Protein AF-A0A7C0VZ47-F1 (afdb_monomer_lite)

Radius of gyration: 15.05 Å; chains: 1; bounding box: 28×26×45 Å

Sequence (66 aa):
MNVSLPVHKDIGIQCAGSSATAFFRTISVPEHQTLSFPGIDSKGEILKHPTALKDAYEAGRKLAAF

Structure (mmCIF, N/CA/C/O backbone):
data_AF-A0A7C0VZ47-F1
#
_entry.id   AF-A0A7C0VZ47-F1
#
loop_
_atom_site.group_PDB
_atom_site.id
_atom_site.type_symbol
_atom_site.label_atom_id
_atom_site.label_alt_id
_atom_site.label_comp_id
_atom_site.label_asym_id
_atom_site.label_entity_id
_atom_site.label_seq_id
_atom_site.pdbx_PDB_ins_code
_atom_site.Cartn_x
_atom_site.Cartn_y
_atom_site.Cartn_z
_atom_site.occupancy
_atom_site.B_iso_or_equiv
_atom_site.auth_seq_id
_atom_site.auth_comp_id
_atom_site.auth_asym_id
_atom_site.auth_atom_id
_atom_site.pdbx_PDB_model_num
ATOM 1 N N . MET A 1 1 ? 4.726 14.706 -31.737 1.00 34.88 1 MET A N 1
ATOM 2 C CA . MET A 1 1 ? 5.719 14.769 -30.644 1.00 34.88 1 MET A CA 1
ATOM 3 C C . MET A 1 1 ? 5.109 14.054 -29.456 1.00 34.88 1 MET A C 1
ATOM 5 O O . MET A 1 1 ? 4.177 14.584 -28.867 1.00 34.88 1 MET A O 1
ATOM 9 N N . ASN A 1 2 ? 5.560 12.837 -29.158 1.00 38.50 2 ASN A N 1
ATOM 10 C CA . ASN A 1 2 ? 5.074 12.091 -27.999 1.00 38.50 2 ASN A CA 1
ATOM 11 C C . ASN A 1 2 ? 6.038 12.408 -26.862 1.00 38.50 2 ASN A C 1
ATOM 13 O O . ASN A 1 2 ? 7.161 11.910 -26.842 1.00 38.50 2 ASN A O 1
ATOM 17 N N . VAL A 1 3 ? 5.638 13.326 -25.987 1.00 45.62 3 VAL A N 1
ATOM 18 C CA . VAL A 1 3 ? 6.449 13.709 -24.834 1.00 45.62 3 VAL A CA 1
ATOM 19 C C . VAL A 1 3 ? 6.237 12.649 -23.757 1.00 45.62 3 VAL A C 1
ATOM 21 O O . VAL A 1 3 ? 5.263 12.694 -23.011 1.00 45.62 3 VAL A O 1
ATOM 24 N N . SER A 1 4 ? 7.138 11.673 -23.692 1.00 48.09 4 SER A N 1
ATOM 25 C CA . SER A 1 4 ? 7.253 10.771 -22.546 1.00 48.09 4 SER A CA 1
ATOM 26 C C . SER A 1 4 ? 7.910 11.542 -21.401 1.00 48.09 4 SER A C 1
ATOM 28 O O . SER A 1 4 ? 9.126 11.500 -21.233 1.00 48.09 4 SER A O 1
ATOM 30 N N . LEU A 1 5 ? 7.122 12.325 -20.658 1.00 51.66 5 LEU A N 1
ATOM 31 C CA . LEU A 1 5 ? 7.600 12.945 -19.423 1.00 51.66 5 LEU A CA 1
ATOM 32 C C . LEU A 1 5 ? 7.937 11.831 -18.419 1.00 51.66 5 LEU A C 1
ATOM 34 O O . LEU A 1 5 ? 7.120 10.922 -18.245 1.00 51.66 5 LEU A O 1
ATOM 38 N N . PRO A 1 6 ? 9.093 11.875 -17.738 1.00 50.09 6 PRO A N 1
ATOM 39 C CA . PRO A 1 6 ? 9.343 10.975 -16.628 1.00 50.09 6 PRO A CA 1
ATOM 40 C C . PRO A 1 6 ? 8.368 11.356 -15.512 1.00 50.09 6 PRO A C 1
ATOM 42 O O . PRO A 1 6 ? 8.565 12.342 -14.806 1.00 50.09 6 PRO A O 1
ATOM 45 N N . VAL A 1 7 ? 7.279 10.600 -15.365 1.00 56.03 7 VAL A N 1
ATOM 46 C CA . VAL A 1 7 ? 6.482 10.647 -14.139 1.00 56.03 7 VAL A CA 1
ATOM 47 C C . VAL A 1 7 ? 7.439 10.253 -13.024 1.00 56.03 7 VAL A C 1
ATOM 49 O O . VAL A 1 7 ? 7.874 9.103 -12.952 1.00 56.03 7 VAL A O 1
ATOM 52 N N . HIS A 1 8 ? 7.813 11.209 -12.174 1.00 61.97 8 HIS A N 1
ATOM 53 C CA . HIS A 1 8 ? 8.436 10.886 -10.900 1.00 61.97 8 HIS A CA 1
ATOM 54 C C . HIS A 1 8 ? 7.467 9.928 -10.201 1.00 61.97 8 HIS A C 1
ATOM 56 O O . HIS A 1 8 ? 6.355 10.329 -9.857 1.00 61.97 8 HIS A O 1
ATOM 62 N N . LYS A 1 9 ? 7.839 8.644 -10.100 1.00 64.50 9 LYS A N 1
ATOM 63 C CA . LYS A 1 9 ? 6.955 7.547 -9.658 1.00 64.50 9 LYS A CA 1
ATOM 64 C C . LYS A 1 9 ? 6.295 7.862 -8.304 1.00 64.50 9 LYS A C 1
ATOM 66 O O . LYS A 1 9 ? 5.155 7.471 -8.064 1.00 64.50 9 LYS A O 1
ATOM 71 N N . ASP A 1 10 ? 6.962 8.684 -7.502 1.00 75.44 10 ASP A N 1
ATOM 72 C CA . ASP A 1 10 ? 6.491 9.203 -6.220 1.00 75.44 10 ASP A CA 1
ATOM 73 C C . ASP A 1 10 ? 5.309 10.181 -6.341 1.00 75.44 10 ASP A C 1
ATOM 75 O O . ASP A 1 10 ? 4.384 10.115 -5.534 1.00 75.44 10 ASP A O 1
ATOM 79 N N . ILE A 1 11 ? 5.268 11.036 -7.373 1.00 84.75 11 ILE A N 1
ATOM 80 C CA . ILE A 1 11 ? 4.178 12.008 -7.583 1.00 84.75 11 ILE A CA 1
ATOM 81 C C . ILE A 1 11 ? 2.861 11.279 -7.857 1.00 84.75 11 ILE A C 1
ATOM 83 O O . ILE A 1 11 ? 1.831 11.627 -7.285 1.00 84.75 11 ILE A O 1
ATOM 87 N N . GLY A 1 12 ? 2.886 10.235 -8.692 1.00 86.81 12 GLY A N 1
ATOM 88 C CA . GLY A 1 12 ? 1.689 9.441 -8.983 1.00 86.81 12 GLY A CA 1
ATOM 89 C C . GLY A 1 12 ? 1.097 8.810 -7.720 1.00 86.81 12 GLY A C 1
ATOM 90 O O . GLY A 1 12 ? -0.111 8.886 -7.492 1.00 86.81 12 GLY A O 1
ATOM 91 N N . ILE A 1 13 ? 1.958 8.260 -6.859 1.00 90.25 13 ILE A N 1
ATOM 92 C CA . ILE A 1 13 ? 1.561 7.674 -5.573 1.00 90.25 13 ILE A CA 1
ATOM 93 C C . ILE A 1 13 ? 1.001 8.749 -4.628 1.00 90.25 13 ILE A C 1
ATOM 95 O O . ILE A 1 13 ? -0.039 8.532 -4.008 1.00 90.25 13 ILE A O 1
ATOM 99 N N . GLN A 1 14 ? 1.637 9.921 -4.542 1.00 91.50 14 GLN A N 1
ATOM 100 C CA . GLN A 1 14 ? 1.178 11.032 -3.700 1.00 91.50 14 GLN A CA 1
ATOM 101 C C . GLN A 1 14 ? -0.183 11.580 -4.134 1.00 91.50 14 GLN A C 1
ATOM 103 O O . GLN A 1 14 ? -1.049 11.827 -3.290 1.00 91.50 14 GLN A O 1
ATOM 108 N N . CYS A 1 15 ? -0.391 11.755 -5.441 1.00 93.38 15 CYS A N 1
ATOM 109 C CA . CYS A 1 15 ? -1.667 12.203 -5.985 1.00 93.38 15 CYS A CA 1
ATOM 110 C C . CYS A 1 15 ? -2.771 11.184 -5.685 1.00 93.38 15 CYS A C 1
ATOM 112 O O . CYS A 1 15 ? -3.801 11.557 -5.126 1.00 93.38 15 CYS A O 1
ATOM 114 N N . ALA A 1 16 ? -2.535 9.898 -5.973 1.00 92.50 16 ALA A N 1
ATOM 115 C CA . ALA A 1 16 ? -3.493 8.833 -5.685 1.00 92.50 16 ALA A CA 1
ATOM 116 C C . ALA A 1 16 ? -3.829 8.745 -4.186 1.00 92.50 16 ALA A C 1
ATOM 118 O O . ALA A 1 16 ? -5.004 8.695 -3.819 1.00 92.50 16 ALA A O 1
ATOM 119 N N . GLY A 1 17 ? -2.814 8.802 -3.316 1.00 93.88 17 GLY A N 1
ATOM 120 C CA . GLY A 1 17 ? -2.989 8.797 -1.862 1.00 93.88 17 GLY A CA 1
ATOM 121 C C . GLY A 1 17 ? -3.792 10.000 -1.360 1.00 93.88 17 GLY A C 1
ATOM 122 O O . GLY A 1 17 ? -4.689 9.845 -0.531 1.00 93.88 17 GLY A O 1
ATOM 123 N N . SER A 1 18 ? -3.543 11.192 -1.908 1.00 94.81 18 SER A N 1
ATOM 124 C CA . SER A 1 18 ? -4.288 12.412 -1.562 1.00 94.81 18 SER A CA 1
ATOM 125 C C . SER A 1 18 ? -5.757 12.327 -1.988 1.00 94.81 18 SER A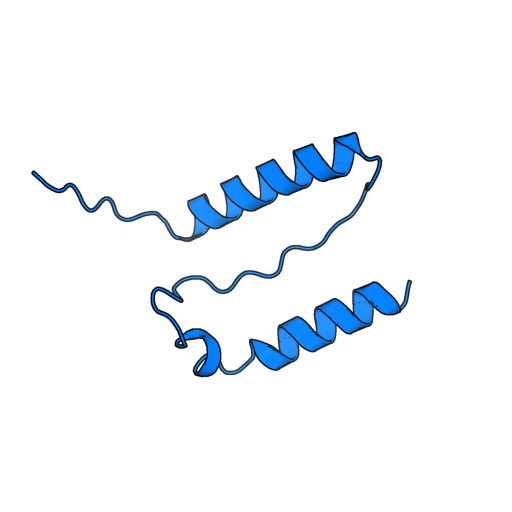 C 1
ATOM 127 O O . SER A 1 18 ? -6.646 12.665 -1.205 1.00 94.81 18 SER A O 1
ATOM 129 N N . SER A 1 19 ? -6.031 11.825 -3.198 1.00 96.06 19 SER A N 1
ATOM 130 C CA . SER A 1 19 ? -7.397 11.593 -3.685 1.00 96.06 19 SER A CA 1
ATOM 131 C C . SER A 1 19 ? -8.147 10.566 -2.833 1.00 96.06 19 SER A C 1
ATOM 133 O O . SER A 1 19 ? -9.285 10.819 -2.439 1.00 96.06 19 SER A O 1
ATOM 135 N N . ALA A 1 20 ? -7.506 9.441 -2.497 1.00 96.12 20 ALA A N 1
ATOM 136 C CA . ALA A 1 20 ? -8.089 8.421 -1.628 1.00 96.12 20 ALA A CA 1
ATOM 137 C C . ALA A 1 20 ? -8.373 8.974 -0.223 1.00 96.12 20 ALA A C 1
ATOM 139 O O . ALA A 1 20 ? -9.471 8.798 0.299 1.00 96.12 20 ALA A O 1
ATOM 140 N N . THR A 1 21 ? -7.428 9.725 0.352 1.00 95.94 21 THR A N 1
ATOM 141 C CA . THR A 1 21 ? -7.600 10.397 1.649 1.00 95.94 21 THR A CA 1
ATOM 142 C C . THR A 1 21 ? -8.815 11.319 1.644 1.00 95.94 21 THR A C 1
ATOM 144 O O . THR A 1 21 ? -9.629 11.276 2.567 1.00 95.94 21 THR A O 1
ATOM 147 N N . ALA A 1 22 ? -8.944 12.164 0.616 1.00 97.00 22 ALA A N 1
ATOM 148 C CA . ALA A 1 22 ? -10.071 13.078 0.491 1.00 97.00 22 ALA A CA 1
ATOM 149 C C . ALA A 1 22 ? -11.396 12.308 0.426 1.00 97.00 22 ALA A C 1
ATOM 151 O O . ALA A 1 22 ? -12.307 12.623 1.187 1.00 97.00 22 ALA A O 1
ATOM 152 N N . PHE A 1 23 ? -11.474 11.264 -0.407 1.00 97.62 23 PHE A N 1
ATOM 153 C CA . PHE A 1 23 ? -12.655 10.408 -0.515 1.00 97.62 23 PHE A CA 1
ATOM 154 C C . PHE A 1 23 ? -13.016 9.738 0.818 1.00 97.62 23 PHE A C 1
ATOM 156 O O . PHE A 1 23 ? -14.150 9.872 1.274 1.00 97.62 23 PHE A O 1
ATOM 163 N N . PHE A 1 24 ? -12.064 9.084 1.488 1.00 97.31 24 PHE A N 1
ATOM 164 C CA . PHE A 1 24 ? -12.310 8.394 2.759 1.00 97.31 24 PHE A CA 1
ATOM 165 C C . PHE A 1 24 ? -12.818 9.334 3.854 1.00 97.31 24 PHE A C 1
ATOM 167 O O . PHE A 1 24 ? -13.749 8.988 4.582 1.00 97.31 24 PHE A O 1
ATOM 174 N N . ARG A 1 25 ? -12.312 10.571 3.906 1.00 96.25 25 ARG A N 1
ATOM 175 C CA . ARG A 1 25 ? -12.833 11.596 4.822 1.00 96.25 25 ARG A CA 1
ATOM 176 C C . ARG A 1 25 ? -14.299 11.943 4.554 1.00 96.25 25 ARG A C 1
ATOM 178 O O . ARG A 1 25 ? -15.025 12.189 5.513 1.00 96.25 25 ARG A O 1
ATOM 185 N N . THR A 1 26 ? -14.753 11.931 3.295 1.00 98.00 26 THR A N 1
ATOM 186 C CA . THR A 1 26 ? -16.169 12.209 2.966 1.00 98.00 26 THR A CA 1
ATOM 187 C C . THR A 1 26 ? -17.133 11.156 3.508 1.00 98.00 26 THR A C 1
ATOM 189 O O . THR A 1 26 ? -18.285 11.477 3.779 1.00 98.00 26 THR A O 1
ATOM 192 N N . ILE A 1 27 ? -16.654 9.926 3.716 1.00 97.69 27 ILE A N 1
ATOM 193 C CA . ILE A 1 27 ? -17.430 8.810 4.272 1.00 97.69 27 ILE A CA 1
ATOM 194 C C . ILE A 1 27 ? -17.029 8.486 5.717 1.00 97.69 27 ILE A C 1
ATOM 196 O O . ILE A 1 27 ? -17.243 7.373 6.189 1.00 97.69 27 ILE A O 1
ATOM 200 N N . SER A 1 28 ? -16.431 9.458 6.417 1.00 97.00 28 SER A N 1
ATOM 201 C CA . SER A 1 28 ? -16.039 9.350 7.828 1.00 97.00 28 SER A CA 1
ATOM 202 C C . SER A 1 28 ? -15.103 8.179 8.143 1.00 97.00 28 SER A C 1
ATOM 204 O O . SER A 1 28 ? -15.125 7.656 9.252 1.00 97.00 28 SER A O 1
ATOM 206 N N . VAL A 1 29 ? -14.248 7.791 7.195 1.00 95.94 29 VAL A N 1
ATOM 207 C CA . VAL A 1 29 ? -13.138 6.861 7.429 1.00 95.94 29 VAL A CA 1
ATOM 208 C C . VAL A 1 29 ? -11.902 7.700 7.792 1.00 95.94 29 VAL A C 1
ATOM 210 O O . VAL A 1 29 ? -11.326 8.342 6.907 1.00 95.94 29 VAL A O 1
ATOM 213 N N . PRO A 1 30 ? -11.513 7.778 9.083 1.00 88.25 30 PRO A N 1
ATOM 214 C CA . PRO A 1 30 ? -10.485 8.714 9.546 1.00 88.25 30 PRO A CA 1
ATOM 215 C C . PRO A 1 30 ? -9.064 8.242 9.226 1.00 88.25 30 PRO A C 1
ATOM 217 O O . PRO A 1 30 ? -8.169 9.064 9.029 1.00 88.25 30 PRO A O 1
ATOM 220 N N . GLU A 1 31 ? -8.864 6.927 9.147 1.00 90.81 31 GLU A N 1
ATOM 221 C CA . GLU A 1 31 ? -7.562 6.295 8.979 1.00 90.81 31 GLU A CA 1
ATOM 222 C C . GLU A 1 31 ? -7.613 5.269 7.850 1.00 90.81 31 GLU A C 1
ATOM 224 O O . GLU A 1 31 ? -8.577 4.523 7.691 1.00 90.81 31 GLU A O 1
ATOM 229 N N . HIS A 1 32 ? -6.556 5.252 7.047 1.00 93.31 32 HIS A N 1
ATOM 230 C CA . HIS A 1 32 ? -6.326 4.259 6.009 1.00 93.31 32 HIS A CA 1
ATOM 231 C C . HIS A 1 32 ? -4.817 4.108 5.814 1.00 93.31 32 HIS A C 1
ATOM 233 O O . HIS A 1 32 ? -4.035 4.993 6.168 1.00 93.31 32 HIS A O 1
ATOM 239 N N . GLN A 1 33 ? -4.408 2.995 5.215 1.00 93.25 33 GLN A N 1
ATOM 240 C CA . GLN A 1 33 ? -3.022 2.748 4.842 1.00 93.25 33 GLN A CA 1
ATOM 241 C C . GLN A 1 33 ? -2.923 2.579 3.327 1.00 93.25 33 GLN A C 1
ATOM 243 O O . GLN A 1 33 ? -3.803 1.992 2.701 1.00 93.25 33 GLN A O 1
ATOM 248 N N . THR A 1 34 ? -1.835 3.078 2.743 1.00 93.44 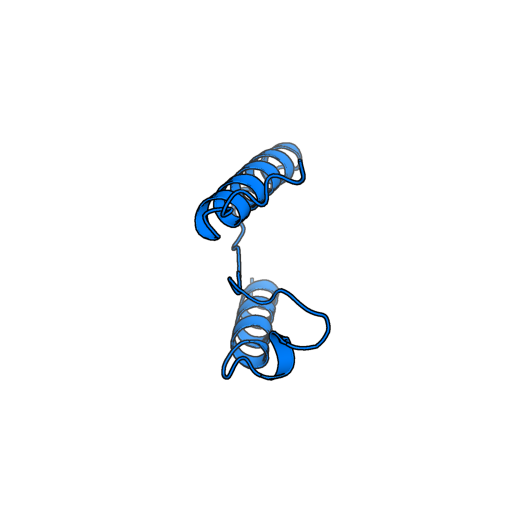34 THR A N 1
ATOM 249 C CA . THR A 1 34 ? -1.501 2.860 1.331 1.00 93.44 34 THR A CA 1
ATOM 250 C C . THR A 1 34 ? -0.309 1.913 1.231 1.00 93.44 34 THR A C 1
ATOM 252 O O . THR A 1 34 ? 0.704 2.122 1.897 1.00 93.44 34 THR A O 1
ATOM 255 N N . LEU A 1 35 ? -0.426 0.891 0.382 1.00 95.06 35 LEU A N 1
ATOM 256 C CA . LEU A 1 35 ? 0.663 -0.001 -0.014 1.00 95.06 35 LEU A CA 1
ATOM 257 C C . LEU A 1 35 ? 0.914 0.187 -1.515 1.00 95.06 35 LEU A C 1
ATOM 259 O O . LEU A 1 35 ? 0.010 -0.038 -2.319 1.00 95.06 35 LEU A O 1
ATOM 263 N N . SER A 1 36 ? 2.128 0.596 -1.883 1.00 93.38 36 SER A N 1
ATOM 264 C CA . SER A 1 36 ? 2.493 0.947 -3.261 1.00 93.38 36 SER A CA 1
ATOM 265 C C . SER A 1 36 ? 3.768 0.233 -3.696 1.00 93.38 36 SER A C 1
ATOM 267 O O . SER A 1 36 ? 4.731 0.170 -2.937 1.00 93.38 36 SER A O 1
ATOM 269 N N . PHE A 1 37 ? 3.797 -0.233 -4.947 1.00 92.94 37 PHE A N 1
ATOM 270 C CA . PHE A 1 37 ? 4.957 -0.879 -5.571 1.00 92.94 37 PHE A CA 1
ATOM 271 C C . PHE A 1 37 ? 5.383 -0.075 -6.811 1.00 92.94 37 PHE A C 1
ATOM 273 O O . PHE A 1 37 ? 4.875 -0.327 -7.907 1.00 92.94 37 PHE A O 1
ATOM 280 N N . PRO A 1 38 ? 6.244 0.950 -6.663 1.00 90.06 38 PRO A N 1
ATOM 281 C CA . PRO A 1 38 ? 6.654 1.787 -7.785 1.00 90.06 38 PRO A CA 1
ATOM 282 C C . PRO A 1 38 ? 7.451 0.986 -8.822 1.00 90.06 38 PRO A C 1
ATOM 284 O O . PRO A 1 38 ? 8.296 0.163 -8.485 1.00 90.06 38 PRO A O 1
ATOM 287 N N . GLY A 1 39 ? 7.220 1.281 -10.103 1.00 87.62 39 GLY A N 1
ATOM 288 C CA . GLY A 1 39 ? 7.971 0.695 -11.215 1.00 87.62 39 GLY A CA 1
ATOM 289 C C . GLY A 1 39 ? 7.540 -0.695 -11.661 1.00 87.62 39 GLY A C 1
ATOM 290 O O . GLY A 1 39 ? 8.309 -1.377 -12.328 1.00 87.62 39 GLY A O 1
ATOM 291 N N . ILE A 1 40 ? 6.314 -1.080 -11.321 1.00 90.81 40 ILE A N 1
ATOM 292 C CA . ILE A 1 40 ? 5.584 -2.156 -11.982 1.00 90.81 40 ILE A CA 1
ATOM 293 C C . ILE A 1 40 ? 4.844 -1.530 -13.167 1.00 90.81 40 ILE A C 1
ATOM 295 O O . ILE A 1 40 ? 3.784 -0.932 -12.991 1.00 90.81 40 ILE A O 1
ATOM 299 N N . ASP A 1 41 ? 5.424 -1.6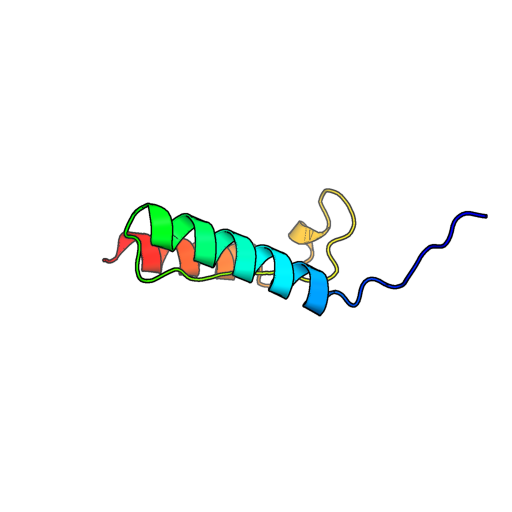34 -14.360 1.00 89.88 41 ASP A N 1
ATOM 300 C CA . ASP A 1 41 ? 4.989 -0.896 -15.552 1.00 89.88 41 ASP A CA 1
ATOM 301 C C . ASP A 1 41 ? 4.306 -1.826 -16.588 1.00 89.88 41 ASP A C 1
ATOM 303 O O . ASP A 1 41 ? 3.774 -1.370 -17.599 1.00 89.88 41 ASP A O 1
ATOM 307 N N . SER A 1 42 ? 4.273 -3.143 -16.338 1.00 93.69 42 SER A N 1
ATOM 308 C CA . SER A 1 42 ? 3.635 -4.158 -17.186 1.00 93.69 42 SER A CA 1
ATOM 309 C C . SER A 1 42 ? 2.859 -5.221 -16.399 1.00 93.69 42 SER A C 1
ATOM 311 O O . SER A 1 42 ? 3.169 -5.581 -15.259 1.00 93.69 42 SER A O 1
ATOM 313 N N . LYS A 1 43 ? 1.836 -5.793 -17.047 1.00 94.19 43 LYS A N 1
ATOM 314 C CA . LYS A 1 43 ? 1.029 -6.883 -16.483 1.00 94.19 43 LYS A CA 1
ATOM 315 C C . LYS A 1 43 ? 1.922 -8.064 -16.089 1.00 94.19 43 LYS A C 1
ATOM 317 O O . LYS A 1 43 ? 2.661 -8.595 -16.910 1.00 94.19 43 LYS A O 1
ATOM 322 N N . GLY A 1 44 ? 1.801 -8.505 -14.839 1.00 95.06 44 GLY A N 1
ATOM 323 C CA . GLY A 1 44 ? 2.540 -9.652 -14.305 1.00 95.06 44 GLY A CA 1
ATOM 324 C C . GLY A 1 44 ? 3.925 -9.326 -13.740 1.00 95.06 44 GLY A C 1
ATOM 325 O O . GLY A 1 44 ? 4.501 -10.186 -13.082 1.00 95.06 44 GLY A O 1
ATOM 326 N N . GLU A 1 45 ? 4.450 -8.105 -13.898 1.00 96.50 45 GLU A N 1
ATOM 327 C CA . GLU A 1 45 ? 5.747 -7.736 -13.303 1.00 96.50 45 GLU A CA 1
ATOM 328 C C . GLU A 1 45 ? 5.739 -7.780 -11.776 1.00 96.50 45 GLU A C 1
ATOM 330 O O . GLU A 1 45 ? 6.744 -8.146 -11.171 1.00 96.50 45 GLU A O 1
ATOM 335 N N . ILE A 1 46 ? 4.588 -7.511 -11.155 1.00 96.62 46 ILE A N 1
ATOM 336 C CA . ILE A 1 46 ? 4.411 -7.602 -9.701 1.00 96.62 46 ILE A CA 1
ATOM 337 C C . ILE A 1 46 ? 4.773 -8.987 -9.142 1.00 96.62 46 ILE A C 1
ATOM 339 O O . ILE A 1 46 ? 5.216 -9.087 -8.003 1.00 96.62 46 ILE A O 1
ATOM 343 N N . LEU A 1 47 ? 4.665 -10.054 -9.948 1.00 96.19 47 LEU A N 1
ATOM 344 C CA . LEU A 1 47 ? 5.032 -11.417 -9.545 1.00 96.19 47 LEU A CA 1
ATOM 345 C C . LEU A 1 47 ? 6.538 -11.575 -9.283 1.00 96.19 47 LEU A C 1
ATO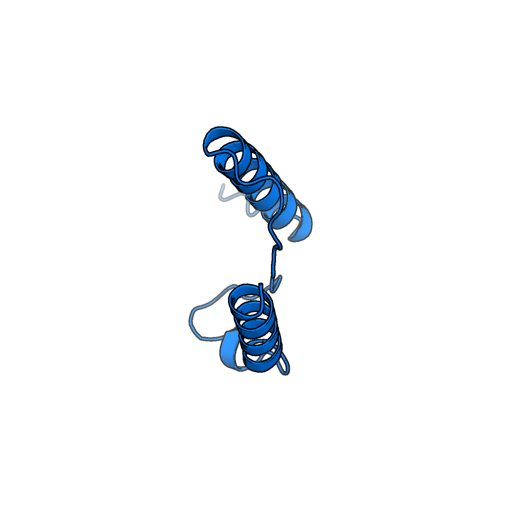M 347 O O . LEU A 1 47 ? 6.942 -12.509 -8.598 1.00 96.19 47 LEU A O 1
ATOM 351 N N . LYS A 1 48 ? 7.369 -10.678 -9.828 1.00 95.56 48 LYS A N 1
ATOM 352 C CA . LYS A 1 48 ? 8.823 -10.657 -9.613 1.00 95.56 48 LYS A CA 1
ATOM 353 C C . LYS A 1 48 ? 9.217 -9.866 -8.364 1.00 95.56 48 LYS A C 1
ATOM 355 O O . LYS A 1 48 ? 10.378 -9.912 -7.966 1.00 95.56 48 LYS A O 1
ATOM 360 N N . HIS A 1 49 ? 8.288 -9.119 -7.765 1.00 96.00 49 HIS A N 1
ATOM 361 C CA . HIS A 1 49 ? 8.580 -8.319 -6.585 1.00 96.00 49 HIS A CA 1
ATOM 362 C C . HIS A 1 49 ? 8.685 -9.239 -5.357 1.00 96.00 49 HIS A C 1
ATOM 364 O O . HIS A 1 49 ? 7.694 -9.879 -4.994 1.00 96.00 49 HIS A O 1
ATOM 370 N N . PRO A 1 50 ? 9.849 -9.307 -4.686 1.00 95.69 50 PRO A N 1
ATOM 371 C CA . PRO A 1 50 ? 10.150 -10.360 -3.714 1.00 95.69 50 PRO A CA 1
ATOM 372 C C . PRO A 1 50 ? 9.202 -10.372 -2.511 1.00 95.69 50 PRO A C 1
ATOM 374 O O . PRO A 1 50 ? 8.964 -11.422 -1.920 1.00 95.69 50 PRO A O 1
ATOM 377 N N . THR A 1 51 ? 8.645 -9.214 -2.152 1.00 96.75 51 THR A N 1
ATOM 378 C CA . THR A 1 51 ? 7.799 -9.066 -0.963 1.00 96.75 51 THR A CA 1
ATOM 379 C C . THR A 1 51 ? 6.346 -8.728 -1.270 1.00 96.75 51 THR A C 1
ATOM 381 O O . THR A 1 51 ? 5.541 -8.744 -0.349 1.00 96.75 51 THR A O 1
ATOM 384 N N . ALA A 1 52 ? 5.953 -8.482 -2.528 1.00 96.38 52 ALA A N 1
ATOM 385 C CA . ALA A 1 52 ? 4.658 -7.840 -2.799 1.00 96.38 52 ALA A CA 1
ATOM 386 C C . ALA A 1 52 ? 3.458 -8.644 -2.285 1.00 96.38 52 ALA A C 1
ATOM 388 O O . ALA A 1 52 ? 2.539 -8.088 -1.684 1.00 96.38 52 ALA A O 1
ATOM 389 N N . LEU A 1 53 ? 3.493 -9.967 -2.468 1.00 96.81 53 LEU A N 1
ATOM 390 C CA . LEU A 1 53 ? 2.453 -10.859 -1.959 1.00 96.81 53 LEU A CA 1
ATOM 391 C C . LEU A 1 53 ? 2.418 -10.885 -0.425 1.00 96.81 53 LEU A C 1
ATOM 393 O O . LEU A 1 53 ? 1.341 -10.865 0.170 1.00 96.81 53 LEU A O 1
ATOM 397 N N . LYS A 1 54 ? 3.592 -10.919 0.213 1.00 97.88 54 LYS A N 1
ATOM 398 C CA . LYS A 1 54 ? 3.716 -10.937 1.673 1.00 97.88 54 LYS A CA 1
ATOM 399 C C . LYS A 1 54 ? 3.228 -9.621 2.279 1.00 97.88 54 LYS A C 1
ATOM 401 O O . LYS A 1 54 ? 2.420 -9.652 3.200 1.00 97.88 54 LYS A O 1
ATOM 406 N N . ASP A 1 55 ? 3.658 -8.490 1.729 1.00 97.81 55 ASP A N 1
ATOM 407 C CA . ASP A 1 55 ? 3.293 -7.156 2.206 1.00 97.81 55 ASP A CA 1
ATOM 408 C C . ASP A 1 55 ? 1.777 -6.931 2.082 1.00 97.81 55 ASP A C 1
ATOM 410 O O . ASP A 1 55 ? 1.138 -6.443 3.015 1.00 97.81 55 ASP A O 1
ATOM 414 N N . ALA A 1 56 ? 1.172 -7.364 0.967 1.00 96.94 56 ALA A N 1
ATOM 415 C CA . ALA A 1 56 ? -0.276 -7.305 0.771 1.00 96.94 56 ALA A CA 1
ATOM 416 C C . ALA A 1 56 ? -1.037 -8.207 1.758 1.00 96.94 56 ALA A C 1
ATOM 418 O O . ALA A 1 56 ? -2.042 -7.786 2.333 1.00 96.94 56 ALA A O 1
ATOM 419 N N . TYR A 1 57 ? -0.546 -9.428 1.992 1.00 9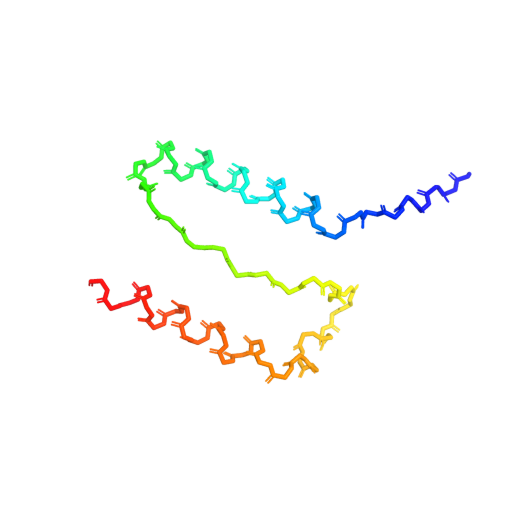7.31 57 TYR A N 1
ATOM 420 C CA . TYR A 1 57 ? -1.121 -10.338 2.983 1.00 97.31 57 TYR A CA 1
ATOM 421 C C . TYR A 1 57 ? -1.069 -9.746 4.398 1.00 97.31 57 TYR A C 1
ATOM 423 O O . TYR A 1 57 ? -2.061 -9.782 5.125 1.00 97.31 57 TYR A O 1
ATOM 431 N N . GLU A 1 58 ? 0.064 -9.168 4.794 1.00 97.69 58 GLU A N 1
ATOM 432 C CA . GLU A 1 58 ? 0.222 -8.543 6.107 1.00 97.69 58 GLU A CA 1
ATOM 433 C C . GLU A 1 58 ? -0.663 -7.305 6.276 1.00 97.69 58 GLU A C 1
ATOM 435 O O . GLU A 1 58 ? -1.272 -7.143 7.335 1.00 97.69 58 GLU A O 1
ATOM 440 N N . ALA A 1 59 ? -0.784 -6.465 5.244 1.00 96.62 59 ALA A N 1
ATOM 441 C CA . ALA A 1 59 ? -1.694 -5.322 5.248 1.00 96.62 59 ALA A CA 1
ATOM 442 C C . ALA A 1 59 ? -3.157 -5.768 5.414 1.00 96.62 59 ALA A C 1
ATOM 444 O O . ALA A 1 59 ? -3.867 -5.253 6.276 1.00 96.62 59 ALA A O 1
ATOM 445 N N . GLY A 1 60 ? -3.586 -6.786 4.660 1.00 95.44 60 GLY A N 1
ATOM 446 C CA . GLY A 1 60 ? -4.927 -7.360 4.786 1.00 95.44 60 GLY A CA 1
ATOM 447 C C . GLY A 1 60 ? -5.185 -7.974 6.164 1.00 95.44 60 GLY A C 1
ATOM 448 O O . GLY A 1 60 ? -6.242 -7.753 6.751 1.00 95.44 60 GLY A O 1
ATOM 449 N N . ARG A 1 61 ? -4.204 -8.688 6.735 1.00 96.88 61 ARG A N 1
ATOM 450 C CA . ARG A 1 61 ? -4.315 -9.222 8.101 1.00 96.88 61 ARG A CA 1
ATOM 451 C C . ARG A 1 61 ? -4.473 -8.125 9.147 1.00 96.88 61 ARG A C 1
ATOM 453 O O . ARG A 1 61 ? -5.298 -8.284 10.036 1.00 96.88 61 ARG A O 1
ATOM 460 N N . LYS A 1 62 ? -3.711 -7.031 9.050 1.00 94.75 62 LYS A N 1
ATOM 461 C CA . LYS A 1 62 ? -3.848 -5.880 9.958 1.00 94.75 62 LYS A CA 1
ATOM 462 C C . LYS A 1 62 ? -5.228 -5.236 9.831 1.00 94.75 62 LYS A C 1
ATOM 464 O O . LYS A 1 62 ? -5.830 -4.919 10.846 1.00 94.75 62 LYS A O 1
ATOM 469 N N . LEU A 1 63 ? -5.748 -5.119 8.608 1.00 92.31 63 LEU A N 1
ATOM 470 C CA . LEU A 1 63 ? -7.088 -4.588 8.345 1.00 92.31 63 LEU A CA 1
ATOM 471 C C . LEU A 1 63 ? -8.214 -5.455 8.935 1.00 92.31 63 LEU A C 1
ATOM 473 O O . LEU A 1 63 ? -9.239 -4.928 9.345 1.00 92.31 63 LEU A O 1
ATOM 477 N N . ALA A 1 64 ? -8.048 -6.776 8.978 1.00 94.12 64 ALA A N 1
ATOM 478 C CA . ALA A 1 64 ? -9.041 -7.681 9.560 1.00 94.12 64 ALA A CA 1
ATOM 479 C C . ALA A 1 64 ? -8.896 -7.867 11.082 1.00 94.12 64 ALA A C 1
ATOM 481 O O . ALA A 1 64 ? -9.744 -8.509 11.694 1.00 94.12 64 ALA A O 1
ATOM 482 N N . ALA A 1 65 ? -7.809 -7.368 11.676 1.00 88.62 65 ALA A N 1
ATOM 483 C CA . ALA A 1 65 ? -7.502 -7.519 13.098 1.00 88.62 65 ALA A CA 1
ATOM 484 C C . ALA A 1 65 ? -7.988 -6.343 13.964 1.00 88.62 65 ALA A C 1
ATOM 486 O O .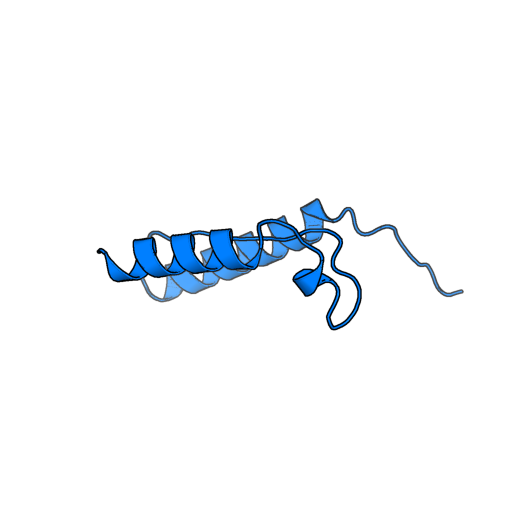 ALA A 1 65 ? -7.654 -6.310 15.149 1.00 88.62 65 ALA A O 1
ATOM 487 N N . PHE A 1 66 ? -8.711 -5.388 13.369 1.00 58.66 66 PHE A N 1
ATOM 488 C CA . PHE A 1 66 ? -9.392 -4.312 14.093 1.00 58.66 66 PHE A CA 1
ATOM 489 C C . PHE A 1 66 ? -10.525 -4.848 14.974 1.00 58.66 66 PHE A C 1
ATOM 491 O O . PHE A 1 66 ? -11.244 -5.770 14.525 1.00 58.66 66 PHE A O 1
#

pLDDT: mean 87.47, std 16.24, range [34.88, 98.0]

Secondary structure (DSSP, 8-state):
--------HHHHHHHHHHHHHHHHHHTT---------TT--STTGGGG-TTHHHHHHHHHHHHHT-

Foldseek 3Di:
DDDPDPPPQVVVVVVVVVVVCVVCVVVVNNDDDDDDDGPPPDPPVCVVVPCSVVVVVVRVVVVVVD